Protein AF-A0A9D6B4T3-F1 (afdb_monomer_lite)

Sequence (97 aa):
MSKFAYDLAEEYAPKAGGAAGGAAGAAIGSMIAPGPGTAIGTTVGAAIGSKLAHYAVKRIRSRHETGAKHVAVLHAREEEKRAMDAEAVRKALRQSS

Secondary structure (DSSP, 8-state):
--HHHHHHHHHHHHHHHHHHHHHHHHHHHHHHSTTHHHHHHHHHHHHHHHHHHHHHHHHHHHHHHHHHHHHHHHHHHHHHHHHHHHHHHHHHHHH--

Structure (mmCIF, N/CA/C/O backbone):
data_AF-A0A9D6B4T3-F1
#
_entry.id   AF-A0A9D6B4T3-F1
#
loop_
_atom_site.group_PDB
_atom_site.id
_atom_site.type_symbol
_atom_site.label_atom_id
_atom_site.label_alt_id
_atom_site.label_comp_id
_atom_site.label_asym_id
_atom_site.label_entity_id
_atom_site.label_seq_id
_atom_site.pdbx_PDB_ins_code
_atom_site.Cartn_x
_atom_site.Cartn_y
_atom_site.Cartn_z
_atom_site.occupancy
_atom_site.B_iso_or_equiv
_atom_site.auth_seq_id
_atom_site.auth_comp_id
_atom_site.auth_asym_id
_atom_site.auth_atom_id
_atom_site.pdbx_PDB_model_num
ATOM 1 N N . MET A 1 1 ? -10.853 10.853 8.434 1.00 60.41 1 MET A N 1
ATOM 2 C CA . MET A 1 1 ? -10.737 10.723 6.961 1.00 60.41 1 MET A CA 1
ATOM 3 C C . MET A 1 1 ? -12.048 10.147 6.439 1.00 60.41 1 MET A C 1
ATOM 5 O O . MET A 1 1 ? -12.501 9.160 7.008 1.00 60.41 1 MET A O 1
ATOM 9 N N . SER A 1 2 ? -12.697 10.756 5.444 1.00 79.00 2 SER A N 1
ATOM 10 C CA . SER A 1 2 ? -13.976 10.256 4.910 1.00 79.00 2 SER A CA 1
ATOM 11 C C . SER A 1 2 ? -13.773 8.989 4.065 1.00 79.00 2 SER A C 1
ATOM 13 O O . SER A 1 2 ? -12.710 8.802 3.476 1.00 79.00 2 SER A O 1
ATOM 15 N N . LYS A 1 3 ? -14.794 8.121 3.983 1.00 82.25 3 LYS A N 1
ATOM 16 C CA . LYS A 1 3 ? -14.797 6.916 3.124 1.00 82.25 3 LYS A CA 1
ATOM 17 C C . LYS A 1 3 ? -14.376 7.240 1.680 1.00 82.25 3 LYS A C 1
ATOM 19 O O . LYS A 1 3 ? -13.542 6.549 1.110 1.00 82.25 3 LYS A O 1
ATOM 24 N N . PHE A 1 4 ? -14.857 8.374 1.170 1.00 87.69 4 PHE A N 1
ATOM 25 C CA . PHE A 1 4 ? -14.527 8.915 -0.148 1.00 87.69 4 PHE A CA 1
ATOM 26 C C . PHE A 1 4 ? -13.018 9.076 -0.396 1.00 87.69 4 PHE A C 1
ATOM 28 O O . PHE A 1 4 ? -12.531 8.750 -1.473 1.00 87.69 4 PHE A O 1
ATOM 35 N N . ALA A 1 5 ? -12.255 9.526 0.606 1.00 88.50 5 ALA A N 1
ATOM 36 C CA . ALA A 1 5 ? -10.811 9.699 0.462 1.00 88.50 5 ALA A CA 1
ATOM 37 C C . ALA A 1 5 ? -10.080 8.360 0.268 1.00 88.50 5 ALA A C 1
ATOM 39 O O . ALA A 1 5 ? -9.093 8.300 -0.461 1.00 88.50 5 ALA A O 1
ATOM 40 N N . TYR A 1 6 ? -10.560 7.285 0.901 1.00 88.12 6 TYR A N 1
ATOM 41 C CA . TYR A 1 6 ? -9.981 5.954 0.724 1.00 88.12 6 TYR A CA 1
ATOM 42 C C . TYR A 1 6 ? -10.320 5.352 -0.630 1.00 88.12 6 TYR A C 1
ATOM 44 O O . TYR A 1 6 ? -9.447 4.752 -1.243 1.00 88.12 6 TYR A O 1
ATOM 52 N N . ASP A 1 7 ? -11.554 5.530 -1.093 1.00 90.62 7 ASP A N 1
ATOM 53 C CA . ASP A 1 7 ? -11.990 5.003 -2.387 1.00 90.62 7 ASP A CA 1
ATOM 54 C C . ASP A 1 7 ? -11.210 5.683 -3.525 1.00 90.62 7 ASP A C 1
ATOM 56 O O . ASP A 1 7 ? -10.692 5.013 -4.417 1.00 90.62 7 ASP A O 1
ATOM 60 N N . LEU A 1 8 ? -10.993 7.000 -3.414 1.00 92.69 8 LEU A N 1
ATOM 61 C CA . LEU A 1 8 ? -10.117 7.733 -4.324 1.00 92.69 8 LEU A CA 1
ATOM 62 C C . LEU A 1 8 ? -8.660 7.248 -4.224 1.00 92.69 8 LEU A C 1
ATOM 64 O O . LEU A 1 8 ? -8.005 7.003 -5.232 1.00 92.69 8 LEU A O 1
ATOM 68 N N . ALA A 1 9 ? -8.129 7.064 -3.015 1.00 93.31 9 ALA A N 1
ATOM 69 C CA . ALA A 1 9 ? -6.768 6.558 -2.856 1.00 93.31 9 ALA A CA 1
ATOM 70 C C . ALA A 1 9 ? -6.600 5.148 -3.450 1.00 93.31 9 ALA A C 1
ATOM 72 O O . ALA A 1 9 ? -5.573 4.866 -4.055 1.00 93.31 9 ALA A O 1
ATOM 73 N N . GLU A 1 10 ? -7.588 4.267 -3.318 1.00 92.12 10 GLU A N 1
ATOM 74 C CA . GLU A 1 10 ? -7.527 2.895 -3.829 1.00 92.12 10 GLU A CA 1
ATOM 75 C C . GLU A 1 10 ? -7.559 2.844 -5.361 1.00 92.12 10 GLU A C 1
ATOM 77 O O . GLU A 1 10 ? -6.890 2.003 -5.959 1.00 92.12 10 GLU A O 1
ATOM 82 N N . GLU A 1 11 ? -8.245 3.792 -6.002 1.00 93.94 11 GLU A N 1
ATOM 83 C CA . GLU A 1 11 ? -8.252 3.915 -7.459 1.00 93.94 11 GLU A CA 1
ATOM 84 C C . GLU A 1 11 ? -6.948 4.521 -8.014 1.00 93.94 11 GLU A C 1
ATOM 86 O O . GLU A 1 11 ? -6.416 4.060 -9.031 1.00 93.94 11 GLU A O 1
ATOM 91 N N . TYR A 1 12 ? -6.419 5.564 -7.367 1.00 95.50 12 TYR A N 1
ATOM 92 C CA . TYR A 1 12 ? -5.315 6.359 -7.920 1.00 95.50 12 TYR A CA 1
ATOM 93 C C . TYR A 1 12 ? -3.931 5.928 -7.428 1.00 95.50 12 TYR A C 1
ATOM 95 O O . TYR A 1 12 ? -2.960 6.039 -8.180 1.00 95.50 12 TYR A O 1
ATOM 103 N N . ALA A 1 13 ? -3.808 5.398 -6.209 1.00 95.31 13 ALA A N 1
ATOM 104 C CA . ALA A 1 13 ? -2.518 4.975 -5.669 1.00 95.31 13 ALA A CA 1
ATOM 105 C C . ALA A 1 13 ? -1.842 3.873 -6.504 1.00 95.31 13 ALA A C 1
ATOM 107 O O . ALA A 1 13 ? -0.641 3.999 -6.734 1.00 95.31 13 ALA A O 1
ATOM 108 N N . PRO A 1 14 ? -2.539 2.843 -7.028 1.00 96.25 14 PRO A N 1
ATOM 109 C CA . PRO A 1 14 ? -1.902 1.838 -7.881 1.00 96.25 14 PRO A CA 1
ATOM 110 C C . PRO A 1 14 ? -1.358 2.438 -9.183 1.00 96.25 14 PRO A C 1
ATOM 112 O O . PRO A 1 14 ? -0.263 2.085 -9.617 1.00 96.25 14 PRO A O 1
ATOM 115 N N . LYS A 1 15 ? -2.082 3.395 -9.783 1.00 96.56 15 LYS A N 1
ATOM 116 C CA . LYS A 1 15 ? -1.650 4.101 -11.002 1.00 96.56 15 LYS A CA 1
ATOM 117 C C . LYS A 1 15 ? -0.406 4.950 -10.727 1.00 96.56 15 LYS A C 1
ATOM 119 O O . LYS A 1 15 ? 0.585 4.837 -11.444 1.00 96.56 15 LYS A O 1
ATOM 124 N N . ALA A 1 16 ? -0.432 5.743 -9.655 1.00 96.38 16 ALA A N 1
ATOM 125 C CA . ALA A 1 16 ? 0.694 6.581 -9.248 1.00 96.38 16 ALA A CA 1
ATOM 126 C C . ALA A 1 16 ? 1.922 5.744 -8.850 1.00 96.38 16 ALA A C 1
ATOM 128 O O . ALA A 1 16 ? 3.033 6.008 -9.306 1.00 96.38 16 ALA A O 1
ATOM 129 N N . GLY A 1 17 ? 1.715 4.693 -8.053 1.00 97.00 17 GLY A N 1
ATOM 130 C CA . GLY A 1 17 ? 2.756 3.749 -7.660 1.00 97.00 17 GLY A CA 1
ATOM 131 C C . GLY A 1 17 ? 3.350 3.018 -8.858 1.00 97.00 17 GLY A C 1
ATOM 132 O O . GLY A 1 17 ? 4.564 2.865 -8.934 1.00 97.00 17 GLY A O 1
ATOM 133 N N . GLY A 1 18 ? 2.518 2.618 -9.823 1.00 97.81 18 GLY A N 1
ATOM 134 C CA . GLY A 1 18 ? 2.969 1.999 -1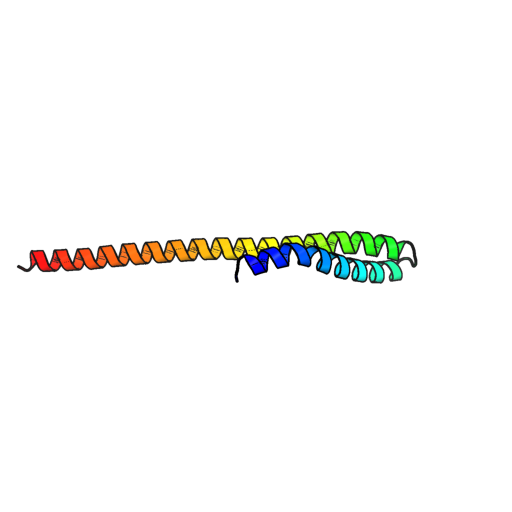1.065 1.00 97.81 18 GLY A CA 1
ATOM 135 C C . GLY A 1 18 ? 3.807 2.940 -11.926 1.00 97.81 18 GLY A C 1
ATOM 136 O O . GLY A 1 18 ? 4.879 2.554 -12.379 1.00 97.81 18 GLY A O 1
ATOM 137 N N . ALA A 1 19 ? 3.383 4.191 -12.101 1.00 98.00 19 ALA A N 1
ATOM 138 C CA . ALA A 1 19 ? 4.158 5.179 -12.849 1.00 98.00 19 ALA A CA 1
ATOM 139 C C . ALA A 1 19 ? 5.515 5.470 -12.182 1.00 98.00 19 ALA A C 1
ATOM 141 O O . ALA A 1 19 ? 6.555 5.408 -12.839 1.00 98.00 19 ALA A O 1
ATOM 142 N N . ALA A 1 20 ? 5.518 5.716 -10.868 1.00 97.56 20 ALA A N 1
ATOM 143 C CA . ALA A 1 20 ? 6.738 5.984 -10.108 1.00 97.56 20 ALA A CA 1
ATOM 144 C C . ALA A 1 20 ? 7.688 4.777 -10.101 1.00 97.56 20 ALA A C 1
ATOM 146 O O . ALA A 1 20 ? 8.882 4.915 -10.371 1.00 97.56 20 ALA A O 1
ATOM 147 N N . GLY A 1 21 ? 7.152 3.582 -9.842 1.00 97.81 21 GLY A N 1
ATOM 148 C CA . GLY A 1 21 ? 7.915 2.342 -9.866 1.00 97.81 21 GLY A CA 1
ATOM 149 C C . GLY A 1 21 ? 8.474 2.039 -11.254 1.00 97.81 21 GLY A C 1
ATOM 150 O O . GLY A 1 21 ? 9.633 1.655 -11.369 1.00 97.81 21 GLY A O 1
ATOM 151 N N . GLY A 1 22 ? 7.690 2.265 -12.310 1.00 98.19 22 GLY A N 1
ATOM 152 C CA . GLY A 1 22 ? 8.119 2.076 -13.692 1.00 98.19 22 GLY A CA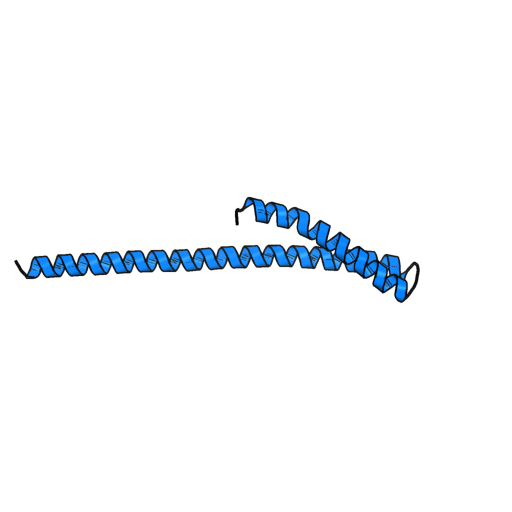 1
ATOM 153 C C . GLY A 1 22 ? 9.256 3.014 -14.083 1.00 98.19 22 GLY A C 1
ATOM 154 O O . GLY A 1 22 ? 10.249 2.556 -14.639 1.00 98.19 22 GLY A O 1
ATOM 155 N N . ALA A 1 23 ? 9.166 4.299 -13.735 1.00 97.94 23 ALA A N 1
ATOM 156 C CA . ALA A 1 23 ? 10.240 5.260 -13.981 1.00 97.94 23 ALA A CA 1
ATOM 157 C C . ALA A 1 23 ? 11.528 4.894 -13.222 1.00 97.94 23 ALA A C 1
ATOM 159 O O . ALA A 1 23 ? 12.610 4.872 -13.810 1.00 97.94 23 ALA A O 1
ATOM 160 N N . ALA A 1 24 ? 11.412 4.541 -11.937 1.00 97.06 24 ALA A N 1
ATOM 161 C CA . ALA A 1 24 ? 12.552 4.114 -11.128 1.00 97.06 24 ALA A CA 1
ATOM 162 C C . ALA A 1 24 ? 13.201 2.838 -11.688 1.00 97.06 24 ALA A C 1
ATOM 164 O O . ALA A 1 24 ? 14.418 2.770 -11.850 1.00 97.06 24 ALA A O 1
ATOM 165 N N . GLY A 1 25 ? 12.386 1.844 -12.042 1.00 97.31 25 GLY A N 1
ATOM 166 C CA . GLY A 1 25 ? 12.861 0.607 -12.642 1.00 97.31 25 GLY A CA 1
ATOM 167 C C . GLY A 1 25 ? 13.505 0.832 -14.010 1.00 97.31 25 GLY A C 1
ATOM 168 O O . GLY A 1 25 ? 14.558 0.261 -14.274 1.00 97.31 25 GLY A O 1
ATOM 169 N N . ALA A 1 26 ? 12.941 1.707 -14.850 1.00 97.81 26 ALA A N 1
ATOM 170 C CA . ALA A 1 26 ? 13.526 2.090 -16.135 1.00 97.81 26 ALA A CA 1
ATOM 171 C C . ALA A 1 26 ? 14.925 2.691 -15.960 1.00 97.81 26 ALA A C 1
ATOM 173 O O . ALA A 1 26 ? 15.852 2.304 -16.671 1.00 97.81 26 ALA A O 1
ATOM 174 N N . ALA A 1 27 ? 15.085 3.612 -15.005 1.00 97.44 27 ALA A N 1
ATOM 175 C CA . ALA A 1 27 ? 16.362 4.252 -14.714 1.00 97.44 27 ALA A CA 1
ATOM 176 C C . ALA A 1 27 ? 17.410 3.222 -14.269 1.00 97.44 27 ALA A C 1
ATOM 178 O O . ALA A 1 27 ? 18.472 3.128 -14.880 1.00 97.44 27 ALA A O 1
ATOM 179 N N . ILE A 1 28 ? 17.074 2.386 -13.278 1.00 95.88 28 ILE A N 1
ATOM 180 C CA . ILE A 1 28 ? 17.961 1.326 -12.771 1.00 95.88 28 ILE A CA 1
ATOM 181 C C . ILE A 1 28 ? 18.326 0.347 -13.891 1.00 95.88 28 ILE A C 1
ATOM 183 O O . ILE A 1 28 ? 19.494 0.030 -14.100 1.00 95.88 28 ILE A O 1
ATOM 187 N N . GLY A 1 29 ? 17.331 -0.112 -14.644 1.00 96.50 29 GLY A N 1
ATOM 188 C CA . GLY A 1 29 ? 17.530 -1.068 -15.720 1.00 96.50 29 GLY A CA 1
ATOM 189 C C . GLY A 1 29 ? 18.387 -0.517 -16.858 1.00 96.50 29 GLY A C 1
ATOM 190 O O . GLY A 1 29 ? 19.233 -1.236 -17.381 1.00 96.50 29 GLY A O 1
ATOM 191 N N . SER A 1 30 ? 18.238 0.768 -17.194 1.00 97.06 30 SER A N 1
ATOM 192 C CA . SER A 1 30 ? 19.056 1.429 -18.222 1.00 97.06 30 SER A CA 1
ATOM 193 C C . SER A 1 30 ? 20.531 1.513 -17.833 1.00 97.06 30 SER A C 1
ATOM 195 O O . SER A 1 30 ? 21.387 1.431 -18.707 1.00 97.06 30 SER A O 1
ATOM 197 N N . MET A 1 31 ? 20.836 1.642 -16.536 1.00 96.75 31 MET A N 1
ATOM 198 C CA . MET A 1 31 ? 22.216 1.631 -16.036 1.00 96.75 31 MET A CA 1
ATOM 199 C C . MET A 1 31 ? 22.870 0.247 -16.138 1.00 96.75 31 MET A C 1
ATOM 201 O O . MET A 1 31 ? 24.089 0.159 -16.246 1.00 96.75 31 MET A O 1
ATOM 205 N N . ILE A 1 32 ? 22.071 -0.823 -16.093 1.00 94.56 32 ILE A N 1
ATOM 206 C CA . ILE A 1 32 ? 22.556 -2.207 -16.177 1.00 94.56 32 ILE A CA 1
ATOM 207 C C . ILE A 1 32 ? 22.703 -2.635 -17.641 1.00 94.56 32 ILE A C 1
ATOM 209 O O . ILE A 1 32 ? 23.744 -3.148 -18.039 1.00 94.56 32 ILE A O 1
ATOM 213 N N . ALA A 1 33 ? 21.649 -2.446 -18.437 1.00 95.31 33 ALA A N 1
ATOM 214 C CA . ALA A 1 33 ? 21.598 -2.827 -19.844 1.00 95.31 33 ALA A CA 1
ATOM 215 C C . ALA A 1 33 ? 20.672 -1.867 -20.619 1.00 95.31 33 ALA A C 1
ATOM 217 O O . ALA A 1 33 ? 19.448 -2.027 -20.571 1.00 95.31 33 ALA A O 1
ATOM 218 N N . PRO A 1 34 ? 21.212 -0.877 -21.350 1.00 95.75 34 PRO A N 1
ATOM 219 C CA . PRO A 1 34 ? 20.403 0.062 -22.123 1.00 95.75 34 PRO A CA 1
ATOM 220 C C . PRO A 1 34 ? 19.503 -0.658 -23.133 1.00 95.75 34 PRO A C 1
ATOM 222 O O . PRO A 1 34 ? 19.981 -1.491 -23.897 1.00 95.75 34 PRO A O 1
ATOM 225 N N . GLY A 1 35 ? 18.205 -0.339 -23.150 1.00 94.69 35 GLY A N 1
ATOM 226 C CA . GLY A 1 35 ? 17.215 -1.004 -24.004 1.00 94.69 35 GLY A CA 1
ATOM 227 C C . GLY A 1 35 ? 16.496 -2.145 -23.274 1.00 94.69 35 GLY A C 1
ATOM 228 O O . GLY A 1 35 ? 15.424 -1.896 -22.715 1.00 94.69 35 GLY A O 1
ATOM 229 N N . PRO A 1 36 ? 17.041 -3.380 -23.222 1.00 94.44 36 PRO A N 1
ATOM 230 C CA . PRO A 1 36 ? 16.389 -4.500 -22.542 1.00 94.44 36 PRO A CA 1
ATOM 231 C C . PRO A 1 36 ? 16.207 -4.258 -21.043 1.00 94.44 36 PRO A C 1
ATOM 233 O O . PRO A 1 36 ? 15.139 -4.527 -20.497 1.00 94.44 36 PRO A O 1
ATOM 236 N N . GLY A 1 37 ? 17.222 -3.703 -20.379 1.00 95.12 37 GLY A N 1
ATOM 237 C CA . GLY A 1 37 ? 17.153 -3.352 -18.966 1.00 95.12 37 GLY A CA 1
ATOM 238 C C . GLY A 1 37 ? 16.130 -2.253 -18.710 1.00 95.12 37 GLY A C 1
ATOM 239 O O . GLY A 1 37 ? 15.359 -2.371 -17.764 1.00 95.12 37 GLY A O 1
ATOM 240 N N . THR A 1 38 ? 16.031 -1.241 -19.579 1.00 97.31 38 THR A N 1
ATOM 241 C CA . THR A 1 38 ? 14.973 -0.220 -19.507 1.00 97.31 38 THR A CA 1
ATOM 242 C C . THR A 1 38 ? 13.588 -0.861 -19.553 1.00 97.31 38 THR A C 1
ATOM 244 O O . THR A 1 38 ? 12.784 -0.617 -18.660 1.00 97.31 38 THR A O 1
ATOM 247 N N . ALA A 1 39 ? 13.326 -1.721 -20.544 1.00 97.12 39 ALA A N 1
ATOM 248 C CA . ALA A 1 39 ? 12.026 -2.366 -20.720 1.00 97.12 39 ALA A CA 1
ATOM 249 C C . ALA A 1 39 ? 11.660 -3.265 -19.528 1.00 97.12 39 ALA A C 1
ATOM 251 O O . ALA A 1 39 ? 10.596 -3.100 -18.931 1.00 97.12 39 ALA A O 1
ATOM 252 N N . ILE A 1 40 ? 12.570 -4.163 -19.131 1.00 96.81 40 ILE A N 1
ATOM 253 C CA . ILE A 1 40 ? 12.374 -5.058 -17.980 1.00 96.81 40 ILE A CA 1
ATOM 254 C C . ILE A 1 40 ? 12.176 -4.233 -16.707 1.00 96.81 40 ILE A C 1
ATOM 256 O O . ILE A 1 40 ? 11.244 -4.474 -15.940 1.00 96.81 40 ILE A O 1
ATOM 260 N N . GLY A 1 41 ? 13.025 -3.229 -16.507 1.00 97.50 41 GLY A N 1
ATOM 261 C CA . GLY A 1 41 ? 12.975 -2.321 -15.377 1.00 97.50 41 GLY A CA 1
ATOM 262 C C . GLY A 1 41 ? 11.643 -1.583 -15.287 1.00 97.50 41 GLY A C 1
ATOM 263 O O . GLY A 1 41 ? 11.029 -1.580 -14.223 1.00 97.50 41 GLY A O 1
ATOM 264 N N . THR A 1 42 ? 11.144 -1.021 -16.390 1.00 98.00 42 THR A N 1
ATOM 265 C CA . THR A 1 42 ? 9.831 -0.363 -16.426 1.00 98.00 42 THR A CA 1
ATOM 266 C C . THR A 1 42 ? 8.716 -1.321 -16.031 1.00 98.00 42 THR A C 1
ATOM 268 O O . THR A 1 42 ? 7.904 -0.988 -15.170 1.00 98.00 42 THR A O 1
ATOM 271 N N . THR A 1 43 ? 8.670 -2.518 -16.618 1.00 97.75 43 THR A N 1
ATOM 272 C CA . THR A 1 43 ? 7.591 -3.477 -16.353 1.00 97.75 43 THR A CA 1
ATOM 273 C C . THR A 1 43 ? 7.618 -3.977 -14.910 1.00 97.75 43 THR A C 1
ATOM 275 O O . THR A 1 43 ? 6.596 -3.940 -14.221 1.00 97.75 43 THR A O 1
ATOM 278 N N . VAL A 1 44 ? 8.786 -4.408 -14.427 1.00 97.38 44 VAL A N 1
ATOM 279 C CA . VAL A 1 44 ? 8.954 -4.929 -13.064 1.00 97.38 44 VAL A CA 1
ATOM 280 C C . VAL A 1 44 ? 8.716 -3.824 -12.040 1.00 97.38 44 VAL A C 1
ATOM 282 O O . VAL A 1 44 ? 7.952 -4.008 -11.091 1.00 97.38 44 VAL A O 1
ATOM 285 N N . GLY A 1 45 ? 9.314 -2.655 -12.257 1.00 97.88 45 GLY A N 1
ATOM 286 C CA . GLY A 1 45 ? 9.148 -1.495 -11.397 1.00 97.88 45 GLY A CA 1
ATOM 287 C C . GLY A 1 45 ? 7.690 -1.052 -11.301 1.00 97.88 45 GLY A C 1
ATOM 288 O O . GLY A 1 45 ? 7.192 -0.834 -10.196 1.00 97.88 45 GLY A O 1
ATOM 289 N N . ALA A 1 46 ? 6.968 -0.990 -12.424 1.00 98.19 46 ALA A N 1
ATOM 290 C CA . ALA A 1 46 ? 5.559 -0.610 -12.432 1.00 98.19 46 ALA A CA 1
ATOM 291 C C . ALA A 1 46 ? 4.675 -1.627 -11.700 1.00 98.19 46 ALA A C 1
ATOM 293 O O . ALA A 1 46 ? 3.807 -1.246 -10.911 1.00 98.19 46 ALA A O 1
ATOM 294 N N . ALA A 1 47 ? 4.921 -2.924 -11.900 1.00 97.94 47 ALA A N 1
ATOM 295 C CA . ALA A 1 47 ? 4.187 -3.973 -11.202 1.00 97.94 47 ALA A CA 1
ATOM 296 C C . ALA A 1 47 ? 4.407 -3.908 -9.679 1.00 97.94 47 ALA A C 1
ATOM 298 O O . ALA A 1 47 ? 3.444 -3.949 -8.908 1.00 97.94 47 ALA A O 1
ATOM 299 N N . ILE A 1 48 ? 5.662 -3.760 -9.239 1.00 97.56 48 ILE A N 1
ATOM 300 C CA . ILE A 1 48 ? 6.010 -3.652 -7.816 1.00 97.56 48 ILE A CA 1
ATOM 301 C C . ILE A 1 48 ? 5.410 -2.381 -7.211 1.00 97.56 48 ILE A C 1
ATOM 303 O O . ILE A 1 48 ? 4.751 -2.452 -6.174 1.00 97.56 48 ILE A O 1
ATOM 307 N N . GLY A 1 49 ? 5.602 -1.232 -7.859 1.00 97.62 49 GLY A N 1
ATOM 308 C CA . GLY A 1 49 ? 5.130 0.058 -7.365 1.00 97.62 49 GLY A CA 1
ATOM 309 C C . GLY A 1 49 ? 3.608 0.120 -7.234 1.00 97.62 49 GLY A C 1
ATOM 310 O O . GLY A 1 49 ? 3.097 0.552 -6.201 1.00 97.62 49 GLY A O 1
ATOM 311 N N . SER A 1 50 ? 2.874 -0.396 -8.225 1.00 97.69 50 SER A N 1
ATOM 312 C CA . SER A 1 50 ? 1.409 -0.491 -8.180 1.00 97.69 50 SER A CA 1
ATOM 313 C C . SER A 1 50 ? 0.933 -1.362 -7.013 1.00 97.69 50 SER A C 1
ATOM 315 O O . SER A 1 50 ? 0.092 -0.947 -6.208 1.00 97.69 50 SER A O 1
ATOM 317 N N . LYS A 1 51 ? 1.541 -2.544 -6.846 1.00 97.25 51 LYS A N 1
ATOM 318 C CA . LYS A 1 51 ? 1.197 -3.478 -5.767 1.00 97.25 51 LYS A CA 1
ATOM 319 C C . LYS A 1 51 ? 1.508 -2.901 -4.385 1.00 97.25 51 LYS A C 1
ATOM 321 O O . LYS A 1 51 ? 0.709 -3.062 -3.461 1.00 97.25 51 LYS A O 1
ATOM 326 N N . LEU A 1 52 ? 2.646 -2.224 -4.240 1.00 96.62 52 LEU A N 1
ATOM 327 C CA . LEU A 1 52 ? 3.061 -1.615 -2.979 1.00 96.62 52 LEU A CA 1
ATOM 328 C C . LEU A 1 52 ? 2.132 -0.464 -2.582 1.00 96.62 52 LEU A C 1
ATOM 330 O O . LEU A 1 52 ? 1.696 -0.402 -1.433 1.00 96.62 52 LEU A O 1
ATOM 334 N N . ALA A 1 53 ? 1.780 0.405 -3.531 1.00 95.81 53 ALA A N 1
ATOM 335 C CA . ALA A 1 53 ? 0.866 1.515 -3.289 1.00 95.81 53 ALA A CA 1
ATOM 336 C C . ALA A 1 53 ? -0.542 1.027 -2.911 1.00 95.81 53 ALA A C 1
ATOM 338 O O . ALA A 1 53 ? -1.113 1.493 -1.923 1.00 95.81 53 ALA A O 1
ATOM 339 N N . HIS A 1 54 ? -1.061 0.016 -3.615 1.00 95.00 54 HIS A N 1
ATOM 340 C CA . HIS A 1 54 ? -2.324 -0.635 -3.260 1.00 95.00 54 HIS A CA 1
ATOM 341 C C . HIS A 1 54 ? -2.290 -1.211 -1.833 1.00 95.00 54 HIS A C 1
ATOM 343 O O . HIS A 1 54 ? -3.202 -0.998 -1.029 1.00 95.00 54 HIS A O 1
ATOM 349 N N . TYR 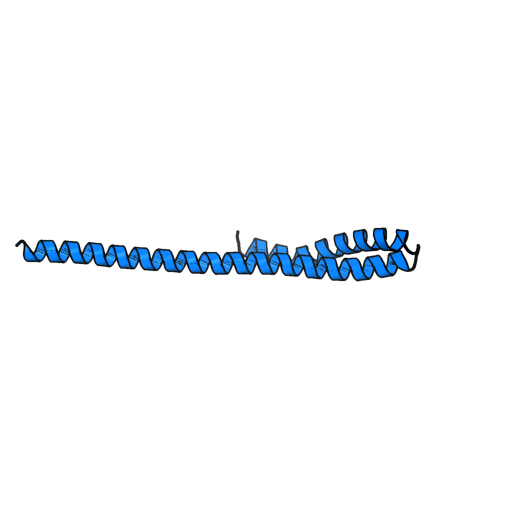A 1 55 ? -1.207 -1.910 -1.477 1.00 95.00 55 TYR A N 1
ATOM 350 C CA . TYR A 1 55 ? -1.050 -2.478 -0.141 1.00 95.00 55 TYR A CA 1
ATOM 351 C C . TYR A 1 55 ? -0.977 -1.402 0.951 1.00 95.00 55 TYR A C 1
ATOM 353 O O . TYR A 1 55 ? -1.569 -1.567 2.019 1.00 95.00 55 TYR A O 1
ATOM 361 N N . ALA A 1 56 ? -0.294 -0.286 0.686 1.00 94.44 56 ALA A N 1
ATOM 362 C CA . ALA A 1 56 ? -0.198 0.832 1.617 1.00 94.44 56 ALA A CA 1
ATOM 363 C C . ALA A 1 56 ? -1.580 1.427 1.933 1.00 94.44 56 ALA A C 1
ATOM 365 O O . ALA A 1 56 ? -1.930 1.547 3.109 1.00 94.44 56 ALA A O 1
ATOM 366 N N . VAL A 1 57 ? -2.398 1.708 0.911 1.00 93.88 57 VAL A N 1
ATOM 367 C CA . VAL A 1 57 ? -3.767 2.229 1.096 1.00 93.88 57 VAL A CA 1
ATOM 368 C C . VAL A 1 57 ? -4.621 1.251 1.900 1.00 93.88 57 VAL A C 1
ATOM 370 O O . VAL A 1 57 ? -5.231 1.637 2.902 1.00 93.88 57 VAL A O 1
ATOM 373 N N . LYS A 1 58 ? -4.595 -0.037 1.532 1.00 92.75 58 LYS A N 1
ATOM 374 C CA . LYS A 1 58 ? -5.332 -1.086 2.248 1.00 92.75 58 LYS A CA 1
ATOM 375 C C . LYS A 1 58 ? -4.929 -1.162 3.722 1.00 92.75 58 LYS A C 1
ATOM 377 O O . LYS A 1 58 ? -5.783 -1.282 4.603 1.00 92.75 58 LYS A O 1
ATOM 382 N N . ARG A 1 59 ? -3.629 -1.052 4.015 1.00 92.88 59 ARG A N 1
ATOM 383 C CA . ARG A 1 59 ? -3.115 -1.080 5.389 1.00 92.88 59 ARG A CA 1
ATOM 384 C C . ARG A 1 59 ? -3.604 0.122 6.197 1.00 92.88 59 ARG A C 1
ATOM 386 O O . ARG A 1 59 ? -4.025 -0.065 7.338 1.00 92.88 59 ARG A O 1
ATOM 393 N N . ILE A 1 60 ? -3.599 1.322 5.618 1.00 90.44 60 ILE A N 1
ATOM 394 C CA . ILE A 1 60 ? -4.089 2.539 6.286 1.00 90.44 60 ILE A CA 1
ATOM 395 C C . ILE A 1 60 ? -5.588 2.412 6.590 1.00 90.44 60 ILE A C 1
ATOM 397 O O . ILE A 1 60 ? -5.986 2.642 7.734 1.00 90.44 60 ILE A O 1
ATOM 401 N N . ARG A 1 61 ? -6.401 1.949 5.625 1.00 89.25 61 ARG A N 1
ATOM 402 C CA . ARG A 1 61 ? -7.839 1.704 5.840 1.00 89.25 61 ARG A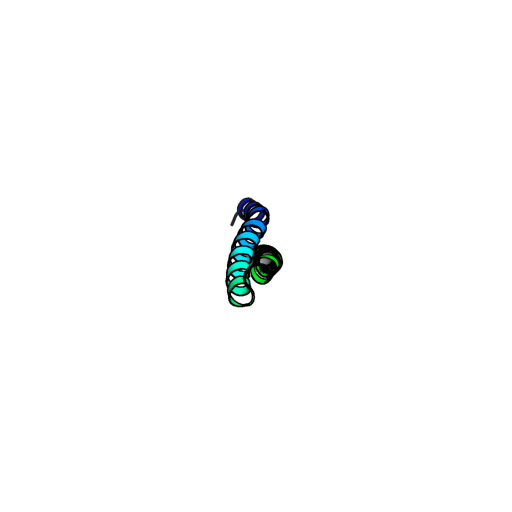 CA 1
ATOM 403 C C . ARG A 1 61 ? -8.067 0.713 6.988 1.00 89.25 61 ARG A C 1
ATOM 405 O O . ARG A 1 61 ? -8.800 1.022 7.924 1.00 89.25 61 ARG A O 1
ATOM 412 N N . SER A 1 62 ? -7.359 -0.421 6.987 1.00 86.25 62 SER A N 1
ATOM 413 C CA . SER A 1 62 ? -7.507 -1.451 8.031 1.00 86.25 62 SER A CA 1
ATOM 414 C C . SER A 1 62 ? -7.160 -0.950 9.443 1.00 86.25 62 SER A C 1
ATOM 416 O O . SER A 1 62 ? -7.835 -1.286 10.419 1.00 86.25 62 SER A O 1
ATOM 418 N N . ARG A 1 63 ? -6.129 -0.101 9.567 1.00 86.38 63 ARG A N 1
ATOM 419 C CA . ARG A 1 63 ? -5.717 0.507 10.842 1.00 86.38 63 ARG A CA 1
ATOM 420 C C . ARG A 1 63 ? -6.769 1.484 11.350 1.00 86.38 63 ARG A C 1
ATOM 422 O O . ARG A 1 63 ? -7.067 1.477 12.540 1.00 86.38 63 ARG A O 1
ATOM 429 N N . HIS A 1 6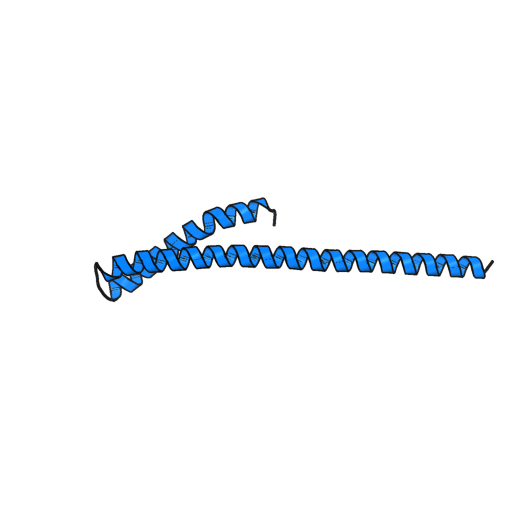4 ? -7.349 2.277 10.454 1.00 84.69 64 HIS A N 1
ATOM 430 C CA . HIS A 1 64 ? -8.405 3.221 10.798 1.00 84.69 64 HIS A CA 1
ATOM 431 C C . HIS A 1 64 ? -9.679 2.505 11.264 1.00 84.69 64 HIS A C 1
ATOM 433 O O . HIS A 1 64 ? -10.239 2.862 12.295 1.00 84.69 64 HIS A O 1
ATOM 439 N N . GLU A 1 65 ? -10.105 1.455 10.560 1.00 83.06 65 GLU A N 1
ATOM 440 C CA . GLU A 1 65 ? -11.271 0.653 10.956 1.00 83.06 65 GLU A CA 1
ATOM 441 C C . GLU A 1 65 ? -11.070 -0.035 12.311 1.00 83.06 65 GLU A C 1
ATOM 443 O O . GLU A 1 65 ? -11.972 -0.047 13.147 1.00 83.06 65 GLU A O 1
ATOM 448 N N . THR A 1 66 ? -9.876 -0.579 12.558 1.00 82.19 66 THR A N 1
ATOM 449 C CA . THR A 1 66 ? -9.562 -1.249 13.830 1.00 82.19 66 THR A CA 1
ATOM 450 C C . THR A 1 66 ? -9.502 -0.253 14.989 1.00 82.19 66 THR A C 1
ATOM 452 O O . THR A 1 66 ? -10.060 -0.515 16.053 1.00 82.19 66 THR A O 1
ATOM 455 N N . GLY A 1 67 ? -8.882 0.912 14.779 1.00 82.19 67 GLY A N 1
ATOM 456 C CA . GLY A 1 67 ? -8.850 1.988 15.770 1.00 82.19 67 GLY A CA 1
ATOM 457 C C . GLY A 1 67 ? -10.249 2.508 16.100 1.00 82.19 67 GLY A C 1
ATOM 458 O O . GLY A 1 67 ? -10.590 2.633 17.272 1.00 82.19 67 GLY A O 1
ATOM 459 N N . ALA A 1 68 ? -11.093 2.715 15.085 1.00 83.00 68 ALA A N 1
ATOM 460 C CA . ALA A 1 68 ? -12.477 3.146 15.277 1.00 83.00 68 ALA A CA 1
ATOM 461 C C . ALA A 1 68 ? -13.287 2.142 16.112 1.00 83.00 68 ALA A C 1
ATOM 463 O O . ALA A 1 68 ? -14.001 2.539 17.031 1.00 83.00 68 ALA A O 1
ATOM 464 N N . LYS A 1 69 ? -13.128 0.836 15.855 1.00 84.38 69 LYS A N 1
ATOM 465 C CA . LYS A 1 69 ? -13.763 -0.218 16.664 1.00 84.38 69 LYS A CA 1
ATOM 466 C C . LYS A 1 69 ? -13.283 -0.194 18.114 1.00 84.38 69 LYS A C 1
ATOM 468 O O . LYS A 1 69 ? -14.095 -0.337 19.021 1.00 84.38 69 LYS A O 1
ATOM 473 N N . HIS A 1 70 ? -11.985 0.002 18.343 1.00 85.44 70 HIS A N 1
ATOM 474 C CA . HIS A 1 70 ? -11.435 0.052 19.696 1.00 85.44 70 HIS A CA 1
ATOM 475 C C . HIS A 1 70 ? -11.978 1.245 20.493 1.00 85.44 70 HIS A C 1
ATOM 477 O O . HIS A 1 70 ? -12.406 1.080 21.632 1.00 85.44 70 HIS A O 1
ATOM 483 N N . VAL A 1 71 ? -12.035 2.425 19.871 1.00 88.81 71 VAL A N 1
ATOM 484 C CA . VAL A 1 71 ? -12.592 3.636 20.490 1.00 88.81 71 VAL A CA 1
ATOM 485 C C . VAL A 1 71 ? -14.082 3.465 20.802 1.00 88.81 71 VAL A C 1
ATOM 487 O O . VAL A 1 71 ? -14.518 3.823 21.892 1.00 88.81 71 VAL A O 1
ATOM 490 N N . ALA A 1 72 ? -14.853 2.843 19.904 1.00 88.00 72 ALA A N 1
ATOM 491 C CA . ALA A 1 72 ? -16.266 2.552 20.152 1.00 88.00 72 ALA A CA 1
ATOM 492 C C . ALA A 1 72 ? -16.475 1.635 21.374 1.00 88.00 72 ALA A C 1
ATOM 494 O O . ALA A 1 72 ? -17.362 1.882 22.187 1.00 88.00 72 ALA A O 1
ATOM 495 N N . VAL A 1 73 ? -15.629 0.612 21.544 1.00 91.38 73 VAL A N 1
ATOM 496 C CA . VAL A 1 73 ? -15.685 -0.288 22.711 1.00 91.38 73 VAL A CA 1
ATOM 497 C C . VAL A 1 73 ? -15.355 0.447 24.013 1.00 91.38 73 VAL A C 1
ATOM 499 O O . VAL A 1 73 ? -15.979 0.180 25.038 1.00 91.38 73 VAL A O 1
ATOM 502 N N . LEU A 1 74 ? -14.391 1.371 23.992 1.00 91.00 74 LEU A N 1
ATOM 503 C CA . LEU A 1 74 ? -14.048 2.168 25.173 1.00 91.00 74 LEU A CA 1
ATOM 504 C C . LEU A 1 74 ? -15.199 3.090 25.582 1.00 91.00 74 LEU A C 1
ATOM 506 O O . LEU A 1 74 ? -15.542 3.121 26.760 1.00 91.00 74 LEU A O 1
ATOM 510 N N . HIS A 1 75 ? -15.842 3.760 24.623 1.00 90.94 75 HIS A N 1
ATOM 511 C CA . HIS A 1 75 ? -17.008 4.596 24.913 1.00 90.94 75 HIS A CA 1
ATOM 512 C C . HIS A 1 75 ? -18.174 3.795 25.496 1.00 90.94 75 HIS A C 1
ATOM 514 O O . HIS A 1 75 ? -18.736 4.211 26.504 1.00 90.94 75 HIS A O 1
ATOM 520 N N . ALA A 1 76 ? -18.481 2.617 24.943 1.00 90.06 76 ALA A N 1
ATOM 521 C CA . ALA A 1 76 ? -19.526 1.752 25.495 1.00 90.06 76 ALA A CA 1
ATOM 522 C C . ALA A 1 76 ? -19.232 1.353 26.956 1.00 90.06 76 ALA A C 1
ATOM 524 O O . ALA A 1 76 ? -20.113 1.409 27.810 1.00 90.06 76 ALA A O 1
ATOM 525 N N . ARG A 1 77 ? -17.970 1.030 27.274 1.00 92.62 77 ARG A N 1
ATOM 526 C CA . ARG A 1 77 ? -17.555 0.720 28.653 1.00 92.62 77 ARG A CA 1
ATOM 527 C C . ARG A 1 77 ? -17.628 1.925 29.588 1.00 92.62 77 ARG A C 1
ATOM 529 O O . ARG A 1 77 ? -17.948 1.762 30.763 1.00 92.62 77 ARG A O 1
ATOM 536 N N . GLU A 1 78 ? -17.305 3.123 29.105 1.00 92.19 78 GLU A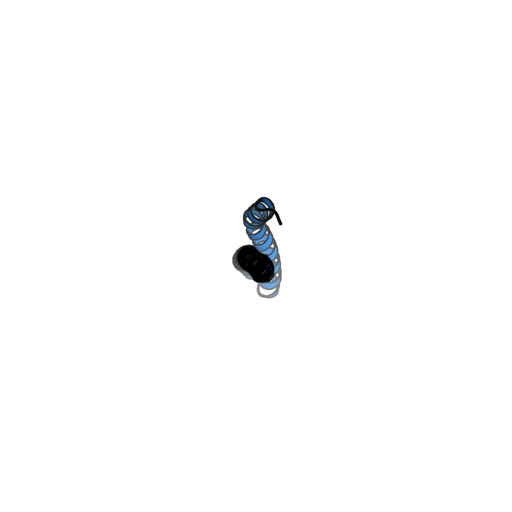 N 1
ATOM 537 C CA . GLU A 1 78 ? -17.448 4.347 29.898 1.00 92.19 78 GLU A CA 1
ATOM 538 C C . GLU A 1 78 ? -18.915 4.662 30.198 1.00 92.19 78 GLU A C 1
ATOM 540 O O . GLU A 1 78 ? -19.228 5.072 31.316 1.00 92.19 78 GLU A O 1
ATOM 545 N N . GLU A 1 79 ? -19.815 4.443 29.240 1.00 91.06 79 GLU A N 1
ATOM 546 C CA . GLU A 1 79 ? -21.256 4.614 29.438 1.00 91.06 79 GLU A CA 1
ATOM 547 C C . GLU A 1 79 ? -21.815 3.612 30.452 1.00 91.06 79 GLU A C 1
ATOM 549 O O . GLU A 1 79 ? -22.510 4.022 31.382 1.00 91.06 79 GLU A O 1
ATOM 554 N N . GLU A 1 80 ? -21.448 2.330 30.353 1.00 91.31 80 GLU A N 1
ATOM 555 C CA . GLU A 1 80 ? -21.824 1.312 31.344 1.00 91.31 80 GLU A CA 1
ATOM 556 C C . GLU A 1 80 ? -21.312 1.667 32.742 1.00 91.31 80 GLU A C 1
ATOM 558 O O . GLU A 1 80 ? -22.051 1.578 33.724 1.00 91.31 80 GLU A O 1
ATOM 563 N N . LYS A 1 81 ? -20.060 2.127 32.848 1.00 92.38 81 LYS A N 1
ATOM 564 C CA . LYS A 1 81 ? -19.485 2.529 34.133 1.00 92.38 81 LYS A CA 1
ATOM 565 C C . LYS A 1 81 ? -20.219 3.733 34.727 1.00 92.38 81 LYS A C 1
ATOM 567 O O . LYS A 1 81 ? -20.579 3.703 35.898 1.00 92.38 81 LYS A O 1
ATOM 572 N N . ARG A 1 82 ? -20.522 4.750 33.913 1.00 92.81 82 ARG A N 1
ATOM 573 C CA . ARG A 1 82 ? -21.321 5.913 34.338 1.00 92.81 82 ARG A CA 1
ATOM 574 C C . ARG A 1 82 ? -22.733 5.517 34.770 1.00 92.81 82 ARG A C 1
ATOM 576 O O . ARG A 1 82 ? -23.250 6.094 35.725 1.00 92.81 82 ARG A O 1
ATOM 583 N N . ALA A 1 83 ? -23.349 4.548 34.095 1.00 91.19 83 ALA A N 1
ATOM 584 C CA . ALA A 1 83 ? -24.661 4.030 34.467 1.00 91.19 83 ALA A CA 1
ATOM 585 C C . ALA A 1 83 ? -24.619 3.299 35.819 1.00 91.19 83 ALA A C 1
ATOM 587 O O . ALA A 1 83 ? -25.460 3.571 36.677 1.00 91.19 83 ALA A O 1
ATOM 588 N N . MET A 1 84 ? -23.610 2.448 36.043 1.00 90.56 84 MET A N 1
ATOM 589 C CA . MET A 1 84 ? -23.401 1.768 37.328 1.00 90.56 84 MET A CA 1
ATOM 590 C C . MET A 1 84 ? -23.142 2.756 38.468 1.00 90.56 84 MET A C 1
ATOM 592 O O . MET A 1 84 ? -23.739 2.629 39.537 1.00 90.56 84 MET A O 1
ATOM 596 N N . ASP A 1 85 ? -22.304 3.768 38.238 1.00 93.06 85 ASP A N 1
ATOM 597 C CA . ASP A 1 85 ? -22.006 4.799 39.235 1.00 93.06 85 ASP A CA 1
ATOM 598 C C . ASP A 1 85 ? -23.275 5.601 39.590 1.00 93.06 85 ASP A C 1
ATOM 600 O O . ASP A 1 85 ? -23.567 5.835 40.766 1.00 93.06 85 ASP A O 1
ATOM 604 N N . ALA A 1 86 ? -24.092 5.965 38.594 1.00 91.88 86 ALA A N 1
ATOM 605 C CA . ALA A 1 86 ? -25.363 6.658 38.814 1.00 91.88 86 ALA A CA 1
ATOM 606 C C . ALA A 1 86 ? -26.388 5.797 39.578 1.00 91.88 86 ALA A C 1
ATOM 608 O O . ALA A 1 86 ? -27.137 6.309 40.418 1.00 91.88 86 ALA A O 1
ATOM 609 N N . GLU A 1 87 ? -26.432 4.492 39.309 1.00 92.50 87 GLU A N 1
ATOM 610 C CA . GLU A 1 87 ? -27.305 3.557 40.018 1.00 92.50 87 GLU A CA 1
ATOM 611 C C . GLU A 1 87 ? -26.862 3.352 41.473 1.00 92.50 87 GLU A C 1
ATOM 613 O O . GLU A 1 87 ? -27.697 3.390 42.384 1.00 92.50 87 GLU A O 1
ATOM 618 N N . ALA A 1 88 ? -25.555 3.222 41.715 1.00 91.25 88 ALA A N 1
ATOM 619 C CA . ALA A 1 88 ? -24.991 3.107 43.057 1.00 91.25 88 ALA A CA 1
ATOM 620 C C . ALA A 1 88 ? -25.356 4.320 43.929 1.00 91.25 88 ALA A C 1
ATOM 622 O O . ALA A 1 88 ? -25.812 4.154 45.064 1.00 91.25 88 ALA A O 1
ATOM 623 N N . VAL A 1 89 ? -25.255 5.535 43.374 1.00 93.00 89 VAL A N 1
ATOM 624 C CA . VAL A 1 89 ? -25.652 6.776 44.060 1.00 93.00 89 VAL A CA 1
ATOM 625 C C . VAL A 1 89 ? -27.147 6.778 44.400 1.00 93.00 89 VAL A C 1
ATOM 627 O O . VAL A 1 89 ? -27.527 7.089 45.531 1.00 93.00 89 VAL A O 1
ATOM 630 N N . ARG A 1 90 ? -28.018 6.383 43.461 1.00 91.94 90 ARG A N 1
ATOM 631 C CA . ARG A 1 90 ? -29.470 6.289 43.714 1.00 91.94 90 ARG A CA 1
ATOM 632 C C . ARG A 1 90 ? -29.802 5.299 44.828 1.00 91.94 90 ARG A C 1
ATOM 634 O O . ARG A 1 90 ? -30.685 5.568 45.644 1.00 91.94 90 ARG A O 1
ATOM 641 N N . LYS A 1 91 ? -29.112 4.158 44.867 1.00 93.00 91 LYS A N 1
ATOM 642 C CA . LYS A 1 91 ? -29.313 3.139 45.901 1.00 93.00 91 LYS A CA 1
ATOM 643 C C . LYS A 1 91 ? -28.888 3.646 47.283 1.00 93.00 91 LYS A C 1
ATOM 645 O O . LYS A 1 91 ? -29.636 3.452 48.236 1.00 93.00 91 LYS A O 1
ATOM 650 N N . ALA A 1 92 ? -27.759 4.349 47.376 1.00 89.38 92 ALA A N 1
ATOM 651 C CA . ALA A 1 92 ? -27.282 4.949 48.623 1.00 89.38 92 ALA A CA 1
ATOM 652 C C . ALA A 1 92 ? -28.256 6.005 49.184 1.00 89.38 92 ALA A C 1
ATOM 654 O O . ALA A 1 92 ? -28.517 6.030 50.387 1.00 89.38 92 ALA A O 1
ATOM 655 N N . LEU A 1 93 ? -28.863 6.818 48.309 1.00 87.62 93 LEU A N 1
ATOM 656 C CA . LEU A 1 93 ? -29.893 7.788 48.700 1.00 87.62 93 LEU A CA 1
ATOM 657 C C . LEU A 1 93 ? -31.155 7.105 49.245 1.00 87.62 93 LEU A C 1
ATOM 659 O O . LEU A 1 93 ? -31.693 7.547 50.253 1.00 87.62 93 LEU A O 1
ATOM 663 N N . ARG A 1 94 ? -31.598 5.998 48.631 1.00 90.38 94 ARG A N 1
ATOM 664 C CA . ARG A 1 94 ? -32.758 5.223 49.112 1.00 90.38 94 ARG A CA 1
ATOM 665 C C . ARG A 1 94 ? -32.540 4.541 50.461 1.00 90.38 94 ARG A C 1
ATOM 667 O O . ARG A 1 94 ? -33.516 4.298 51.148 1.00 90.38 94 ARG A O 1
ATOM 674 N N . GLN A 1 95 ? -31.305 4.180 50.805 1.00 86.31 95 GLN A N 1
ATOM 675 C CA . GLN A 1 95 ? -30.986 3.537 52.087 1.00 86.31 95 GLN A CA 1
ATOM 676 C C . GLN A 1 95 ? -30.763 4.543 53.227 1.00 86.31 95 GLN A C 1
ATOM 678 O O . GLN A 1 95 ? -30.695 4.136 54.381 1.00 86.31 95 GLN A O 1
ATOM 683 N N . SER A 1 96 ? -30.635 5.835 52.901 1.00 74.81 96 SER A N 1
ATOM 684 C CA . SER A 1 96 ? -30.456 6.930 53.867 1.00 74.81 96 SER A CA 1
ATOM 685 C C . SER A 1 96 ? -31.761 7.681 54.195 1.00 74.81 96 SER A C 1
ATOM 687 O O . SER A 1 96 ? -31.714 8.667 54.927 1.00 74.81 96 SER A O 1
ATOM 689 N N . SER A 1 97 ? -32.903 7.257 53.634 1.00 64.06 97 SER A N 1
ATOM 690 C CA . SER A 1 97 ? -34.267 7.700 53.987 1.00 64.06 97 SER A CA 1
ATOM 691 C C . SER A 1 97 ? -35.008 6.585 54.704 1.00 64.06 97 SER A C 1
ATOM 693 O O . SER A 1 97 ? -35.798 6.920 55.609 1.00 64.06 97 SER A O 1
#

Radius of gyration: 26.84 Å; chains: 1; bounding box: 57×16×78 Å

pLDDT: mean 92.08, std 6.54, range [60.41, 98.19]

Foldseek 3Di:
DDPVVLVVQLVCQLVVQLQVQLVVQLVVQCVVPNPVSNVVRNVVRSVVRSVVSNVVSVVVVVVVVVVVVVVVVVVVVVVVVVVVVVVVVVVVVVVVD